Protein AF-A0A5E4K5U8-F1 (afdb_monomer_lite)

pLDDT: mean 72.89, std 12.91, range [40.72, 88.75]

Radius of gyration: 11.53 Å; chains: 1; bounding box: 30×24×27 Å

Structure (mmCIF, N/CA/C/O backbone):
data_AF-A0A5E4K5U8-F1
#
_entry.id   AF-A0A5E4K5U8-F1
#
loop_
_atom_site.group_PDB
_atom_site.id
_atom_site.type_symbol
_atom_site.label_atom_id
_atom_site.label_alt_id
_atom_site.label_comp_id
_atom_site.label_asym_id
_atom_site.label_entity_id
_atom_site.label_seq_id
_atom_site.pdbx_PDB_ins_code
_atom_site.Cartn_x
_atom_site.Cartn_y
_atom_site.Cartn_z
_atom_site.occupancy
_atom_site.B_iso_or_equiv
_atom_site.auth_seq_id
_atom_site.auth_comp_id
_atom_site.auth_asym_id
_atom_site.auth_atom_id
_atom_site.pdbx_PDB_model_num
ATOM 1 N N . MET A 1 1 ? -17.334 12.883 -8.380 1.00 40.72 1 MET A N 1
ATOM 2 C CA . MET A 1 1 ? -17.038 11.441 -8.211 1.00 40.72 1 MET A CA 1
ATOM 3 C C . MET A 1 1 ? -16.619 11.176 -6.762 1.00 40.72 1 MET A C 1
ATOM 5 O O . MET A 1 1 ? -15.507 11.545 -6.417 1.00 40.72 1 MET A O 1
ATOM 9 N N . PRO A 1 2 ? -17.486 10.598 -5.911 1.00 51.53 2 PRO A N 1
ATOM 10 C CA . PRO A 1 2 ? -17.209 10.376 -4.480 1.00 51.53 2 PRO A CA 1
ATOM 11 C C . PRO A 1 2 ? -16.423 9.086 -4.146 1.00 51.53 2 PRO A C 1
ATOM 13 O O . PRO A 1 2 ? -15.827 8.990 -3.078 1.00 51.53 2 PRO A O 1
ATOM 16 N N . ALA A 1 3 ? -16.343 8.110 -5.058 1.00 56.84 3 ALA A N 1
ATOM 17 C CA . ALA A 1 3 ? -15.651 6.840 -4.793 1.00 56.84 3 ALA A CA 1
ATOM 18 C C . ALA A 1 3 ? -14.119 6.993 -4.664 1.00 56.84 3 ALA A C 1
ATOM 20 O O . ALA A 1 3 ? -13.503 6.423 -3.770 1.00 56.84 3 ALA A O 1
ATOM 21 N N . LEU A 1 4 ? -13.499 7.833 -5.505 1.00 59.22 4 LEU A N 1
ATOM 22 C CA . LEU A 1 4 ? -12.056 8.118 -5.454 1.00 59.22 4 LEU A CA 1
ATOM 23 C C . LEU A 1 4 ? -11.630 8.740 -4.116 1.00 59.22 4 LEU A C 1
ATOM 25 O O . LEU A 1 4 ? -10.552 8.433 -3.612 1.00 59.22 4 LEU A O 1
ATOM 29 N N . SER A 1 5 ? -12.477 9.579 -3.509 1.00 67.31 5 SER A N 1
ATOM 30 C CA . SER A 1 5 ? -12.187 10.156 -2.191 1.00 67.31 5 SER A CA 1
ATOM 31 C C . SER A 1 5 ? -12.268 9.132 -1.061 1.00 67.31 5 SER A C 1
ATOM 33 O O . SER A 1 5 ? -11.495 9.224 -0.110 1.00 67.31 5 SER A O 1
ATOM 35 N N . GLU A 1 6 ? -13.159 8.144 -1.162 1.00 75.00 6 GLU A N 1
ATOM 36 C CA . GLU A 1 6 ? -13.313 7.118 -0.131 1.00 75.00 6 GLU A CA 1
ATOM 37 C C . GLU A 1 6 ? -12.154 6.119 -0.143 1.00 75.00 6 GLU A C 1
ATOM 39 O O . GLU A 1 6 ? -11.557 5.862 0.903 1.00 75.00 6 GLU A O 1
ATOM 44 N N . PHE A 1 7 ? -11.748 5.643 -1.320 1.00 74.06 7 PHE A N 1
ATOM 45 C CA . PHE A 1 7 ? -10.589 4.757 -1.429 1.00 74.06 7 PHE A CA 1
ATOM 46 C C . PHE A 1 7 ? -9.280 5.451 -1.045 1.00 74.06 7 PHE A C 1
ATOM 48 O O . PHE A 1 7 ? -8.451 4.854 -0.362 1.00 74.06 7 PHE A O 1
ATOM 55 N N . ASN A 1 8 ? -9.120 6.736 -1.382 1.00 73.56 8 ASN A N 1
ATOM 56 C CA . ASN A 1 8 ? -7.978 7.526 -0.917 1.00 73.56 8 ASN A CA 1
ATOM 57 C C . ASN A 1 8 ? -7.961 7.674 0.610 1.00 73.56 8 ASN A C 1
ATOM 59 O O . ASN A 1 8 ? -6.888 7.648 1.216 1.00 73.56 8 ASN A O 1
ATOM 63 N N . ARG A 1 9 ? -9.132 7.819 1.246 1.00 80.69 9 ARG A N 1
ATOM 64 C CA . ARG A 1 9 ? -9.232 7.837 2.710 1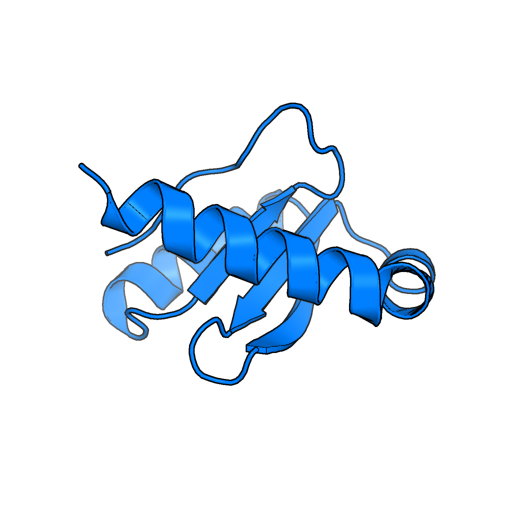.00 80.69 9 ARG A CA 1
ATOM 65 C C . ARG A 1 9 ? -8.788 6.498 3.298 1.00 80.69 9 ARG A C 1
ATOM 67 O O . ARG A 1 9 ? -7.918 6.497 4.162 1.00 80.69 9 ARG A O 1
ATOM 74 N N . ILE A 1 10 ? -9.320 5.384 2.789 1.00 81.81 10 ILE A N 1
ATOM 75 C CA . ILE A 1 10 ? -8.987 4.031 3.266 1.00 81.81 10 ILE A CA 1
ATOM 76 C C . ILE A 1 10 ? -7.491 3.744 3.085 1.00 81.81 10 ILE A C 1
ATOM 78 O O . ILE A 1 10 ? -6.830 3.324 4.029 1.00 81.81 10 ILE A O 1
ATOM 82 N N . ALA A 1 11 ? -6.924 4.033 1.912 1.00 78.62 11 ALA A N 1
ATOM 83 C CA . ALA A 1 11 ? -5.499 3.837 1.649 1.00 78.62 11 ALA A CA 1
ATOM 84 C C . ALA A 1 11 ? -4.614 4.650 2.613 1.00 78.62 11 ALA A C 1
ATOM 86 O O . ALA A 1 11 ? -3.623 4.136 3.131 1.00 78.62 11 ALA A O 1
ATOM 87 N N . ARG A 1 12 ? -4.992 5.901 2.918 1.00 80.88 12 ARG A N 1
ATOM 88 C CA . ARG A 1 12 ? -4.285 6.735 3.907 1.00 80.88 12 ARG A CA 1
ATOM 89 C C . ARG A 1 12 ? -4.414 6.207 5.333 1.00 80.88 12 ARG A C 1
ATOM 91 O O . ARG A 1 12 ? -3.447 6.297 6.085 1.00 80.88 12 ARG A O 1
ATOM 98 N N . GLU A 1 13 ? -5.576 5.686 5.714 1.00 85.94 13 GLU A N 1
ATOM 99 C CA . GLU A 1 13 ? -5.771 5.047 7.020 1.00 85.94 13 GLU A CA 1
ATOM 100 C C . GLU A 1 13 ? -4.868 3.819 7.156 1.00 85.94 13 GLU A C 1
ATOM 102 O O . GLU A 1 13 ? -4.082 3.751 8.098 1.00 85.94 13 GLU A O 1
ATOM 107 N N . VAL A 1 14 ? -4.884 2.917 6.170 1.00 84.81 14 VAL A N 1
ATOM 108 C CA . VAL A 1 14 ? -4.047 1.705 6.161 1.00 84.81 14 VAL A CA 1
ATOM 109 C C . VAL A 1 14 ? -2.559 2.056 6.208 1.00 84.81 14 VAL A C 1
ATOM 111 O O . VAL A 1 14 ? -1.824 1.467 7.002 1.00 84.81 14 VAL A O 1
ATOM 114 N N . TYR A 1 15 ? -2.127 3.047 5.423 1.00 83.81 15 TYR A N 1
ATOM 115 C CA . TYR A 1 15 ? -0.754 3.556 5.445 1.00 83.81 15 TYR A CA 1
ATOM 116 C C . TYR A 1 15 ? -0.352 4.075 6.828 1.00 83.81 15 TYR A C 1
ATOM 118 O O . TYR A 1 15 ? 0.702 3.711 7.339 1.00 83.81 15 TYR A O 1
ATOM 126 N N . ARG A 1 16 ? -1.195 4.899 7.464 1.00 85.25 16 ARG A N 1
ATOM 127 C CA . ARG A 1 16 ? -0.911 5.443 8.802 1.00 85.25 16 ARG A CA 1
ATOM 128 C C . ARG A 1 16 ? -0.839 4.347 9.857 1.00 85.25 16 ARG A C 1
ATOM 130 O O . ARG A 1 16 ? 0.043 4.400 10.708 1.00 85.25 16 ARG A O 1
ATOM 137 N N . THR A 1 17 ? -1.730 3.361 9.791 1.00 88.75 17 THR A N 1
ATOM 138 C CA . THR A 1 17 ? -1.738 2.224 10.720 1.00 88.75 17 THR A CA 1
ATOM 139 C C . THR A 1 17 ? -0.467 1.381 10.609 1.00 88.75 17 THR A C 1
ATOM 141 O O . THR A 1 17 ? 0.034 0.920 11.628 1.00 88.75 17 THR A O 1
ATOM 144 N N . HIS A 1 18 ? 0.083 1.220 9.403 1.00 86.62 18 HIS A N 1
ATOM 145 C CA . HIS A 1 18 ? 1.263 0.382 9.145 1.00 86.62 18 HIS A CA 1
ATOM 146 C C . HIS A 1 18 ? 2.537 1.206 8.898 1.00 86.62 18 HIS A C 1
ATOM 148 O O . HIS A 1 18 ? 3.507 0.697 8.344 1.00 86.62 18 HIS A O 1
ATOM 154 N N . LEU A 1 19 ? 2.556 2.480 9.303 1.00 83.94 19 LEU A N 1
ATOM 155 C CA . LEU A 1 19 ? 3.627 3.420 8.960 1.00 83.94 19 LEU A CA 1
ATOM 156 C C . LEU A 1 19 ? 5.014 2.927 9.393 1.00 83.94 19 LEU A C 1
ATOM 158 O O . LEU A 1 19 ? 5.972 3.029 8.633 1.00 83.94 19 LEU A O 1
ATOM 162 N N . GLU A 1 20 ? 5.121 2.390 10.606 1.00 84.88 20 GLU A N 1
ATOM 163 C CA . GLU A 1 20 ? 6.394 1.901 11.144 1.00 84.88 20 GLU A CA 1
ATOM 164 C C . GLU A 1 20 ? 6.885 0.659 10.389 1.00 84.88 20 GLU A C 1
ATOM 166 O O . GLU A 1 20 ? 8.067 0.559 10.074 1.00 84.88 20 GLU A O 1
ATOM 171 N N . GLU A 1 21 ? 5.979 -0.244 10.004 1.00 83.31 21 GLU A N 1
ATOM 172 C CA . GLU A 1 21 ? 6.306 -1.406 9.168 1.00 83.31 21 GLU A CA 1
ATOM 173 C C . GLU A 1 21 ? 6.766 -0.978 7.768 1.00 83.31 21 GLU A C 1
ATOM 175 O O . GLU A 1 21 ? 7.747 -1.506 7.242 1.00 83.31 21 GLU A O 1
ATOM 180 N N . ILE A 1 22 ? 6.089 0.010 7.181 1.00 83.38 22 ILE A N 1
ATOM 181 C CA . ILE A 1 22 ? 6.417 0.551 5.860 1.00 83.38 22 ILE A CA 1
ATOM 182 C C . ILE A 1 22 ? 7.805 1.193 5.866 1.00 83.38 22 ILE A C 1
ATOM 184 O O . ILE A 1 22 ? 8.574 0.945 4.947 1.00 83.38 22 ILE A O 1
ATOM 188 N N . LYS A 1 23 ? 8.160 1.962 6.905 1.00 80.75 23 LYS A N 1
ATOM 189 C CA . LYS A 1 23 ? 9.481 2.610 7.022 1.00 80.75 23 LYS A CA 1
ATOM 190 C C . LYS A 1 23 ? 10.643 1.621 7.119 1.00 80.75 23 LYS A C 1
ATOM 192 O O . LYS A 1 23 ? 11.754 1.951 6.712 1.00 80.75 23 LYS A O 1
ATOM 197 N N . VAL A 1 24 ? 10.414 0.443 7.703 1.00 83.12 24 VAL A N 1
ATOM 198 C CA . VAL A 1 24 ? 11.440 -0.608 7.815 1.00 83.12 24 VAL A CA 1
ATOM 199 C C . VAL A 1 24 ? 11.681 -1.281 6.461 1.00 83.12 24 VAL A C 1
ATOM 201 O O . VAL A 1 24 ? 12.794 -1.729 6.175 1.00 83.12 24 VAL A O 1
ATOM 204 N N . ARG A 1 25 ? 10.654 -1.337 5.608 1.00 81.69 25 ARG A N 1
ATOM 205 C CA . ARG A 1 25 ? 10.760 -1.869 4.249 1.00 81.69 25 ARG A CA 1
ATOM 206 C C . ARG A 1 25 ? 11.377 -0.809 3.327 1.00 81.69 25 ARG A C 1
ATOM 208 O O . ARG A 1 25 ? 10.996 0.355 3.341 1.00 81.69 25 ARG A O 1
ATOM 215 N N . LYS A 1 26 ? 12.358 -1.204 2.513 1.00 74.81 26 LYS A N 1
ATOM 216 C CA . LYS A 1 26 ? 12.990 -0.304 1.538 1.00 74.81 26 LYS A CA 1
ATOM 217 C C . LYS A 1 26 ? 12.126 -0.227 0.278 1.00 74.81 26 LYS A C 1
ATOM 219 O O . LYS A 1 26 ? 12.043 -1.216 -0.440 1.00 74.81 26 LYS A O 1
ATOM 224 N N . GLY A 1 27 ? 11.529 0.932 0.011 1.00 79.12 27 GLY A N 1
ATOM 225 C CA . GLY A 1 27 ? 10.831 1.213 -1.242 1.00 79.12 27 GLY A CA 1
ATOM 226 C C . GLY A 1 27 ? 10.146 2.577 -1.250 1.00 79.12 27 GLY A C 1
ATOM 227 O O . GLY A 1 27 ? 10.065 3.256 -0.227 1.00 79.12 27 GLY A O 1
ATOM 228 N N . ASP A 1 28 ? 9.656 2.968 -2.422 1.00 79.00 28 ASP A N 1
ATOM 229 C CA . ASP A 1 28 ? 9.042 4.277 -2.677 1.00 79.00 28 ASP A CA 1
ATOM 230 C C . ASP A 1 28 ? 7.512 4.210 -2.782 1.00 79.00 28 ASP A C 1
ATOM 232 O O . ASP A 1 28 ? 6.826 5.234 -2.724 1.00 79.00 28 ASP A O 1
ATOM 236 N N . VAL A 1 29 ? 6.959 3.014 -2.992 1.00 82.56 29 VAL A N 1
ATOM 237 C CA . VAL A 1 29 ? 5.543 2.797 -3.291 1.00 82.56 29 VAL A CA 1
ATOM 238 C C . VAL A 1 29 ? 4.985 1.704 -2.395 1.00 82.56 29 VAL A C 1
ATOM 240 O O . VAL A 1 29 ? 5.495 0.590 -2.358 1.00 82.56 29 VAL A O 1
ATOM 243 N N . VAL A 1 30 ? 3.892 2.012 -1.706 1.00 84.50 30 VAL A N 1
ATOM 244 C CA . VAL A 1 30 ? 3.142 1.073 -0.873 1.00 84.50 30 VAL A CA 1
ATOM 245 C C . VAL A 1 30 ? 2.010 0.474 -1.689 1.00 84.50 30 VAL A C 1
ATOM 247 O O . VAL A 1 30 ? 1.179 1.193 -2.249 1.00 84.50 30 VAL A O 1
ATOM 250 N N . VAL A 1 31 ? 1.960 -0.851 -1.718 1.00 85.75 31 VAL A N 1
ATOM 251 C CA . VAL A 1 31 ? 0.899 -1.628 -2.350 1.00 85.75 31 VAL A CA 1
ATOM 252 C C . VAL A 1 31 ? -0.138 -1.974 -1.292 1.00 85.75 31 VAL A C 1
ATOM 254 O O . VAL A 1 31 ? 0.164 -2.664 -0.317 1.00 85.75 31 VAL A O 1
ATOM 257 N N . ILE A 1 32 ? -1.364 -1.498 -1.478 1.00 84.31 32 ILE A N 1
ATOM 258 C CA . ILE A 1 32 ? -2.459 -1.663 -0.523 1.00 84.31 32 ILE A CA 1
ATOM 259 C C . ILE A 1 32 ? -3.592 -2.442 -1.182 1.00 84.31 32 ILE A C 1
ATOM 261 O O . ILE A 1 32 ? -4.075 -2.072 -2.252 1.00 84.31 32 ILE A O 1
ATOM 265 N N . ASP A 1 33 ? -4.042 -3.494 -0.506 1.00 83.50 33 ASP A N 1
ATOM 266 C CA . ASP A 1 33 ? -5.327 -4.131 -0.779 1.00 83.50 33 ASP A CA 1
ATOM 267 C C . ASP A 1 33 ? -6.400 -3.360 -0.003 1.00 83.50 33 ASP A C 1
ATOM 269 O O . ASP A 1 33 ? -6.434 -3.396 1.232 1.00 83.50 33 ASP A O 1
ATOM 273 N N . ILE A 1 34 ? -7.234 -2.605 -0.718 1.00 78.25 34 ILE A N 1
ATOM 274 C CA . ILE A 1 34 ? -8.279 -1.777 -0.096 1.00 78.25 34 ILE A CA 1
ATOM 275 C C . ILE A 1 34 ? -9.449 -2.595 0.452 1.00 78.25 34 ILE A C 1
ATOM 277 O O . ILE A 1 34 ? -10.079 -2.149 1.410 1.00 78.25 34 ILE A O 1
ATOM 281 N N . ASP A 1 35 ? -9.726 -3.770 -0.116 1.00 80.75 35 ASP A N 1
ATOM 282 C CA . ASP A 1 35 ? -10.825 -4.636 0.318 1.00 80.75 35 ASP A CA 1
ATOM 283 C C . ASP A 1 35 ? -10.455 -5.306 1.647 1.00 80.75 35 ASP A C 1
ATOM 285 O O . ASP A 1 35 ? -11.207 -5.280 2.623 1.00 80.75 35 ASP A O 1
ATOM 289 N N . LYS A 1 36 ? -9.207 -5.779 1.739 1.00 83.31 36 LYS A N 1
ATOM 290 C CA . LYS A 1 36 ? -8.648 -6.370 2.966 1.00 83.31 36 LYS A CA 1
ATOM 291 C C . LYS A 1 36 ? -8.049 -5.352 3.933 1.00 83.31 36 LYS A C 1
ATOM 293 O O . LYS A 1 36 ? -7.610 -5.742 5.014 1.00 83.31 36 LYS A O 1
ATOM 298 N N . LYS A 1 37 ? -7.998 -4.070 3.553 1.00 84.94 37 LYS A N 1
ATOM 299 C CA . LYS A 1 37 ? -7.388 -2.964 4.314 1.00 84.94 37 LYS A CA 1
ATOM 300 C C . LYS A 1 37 ? -5.982 -3.293 4.832 1.00 84.94 37 LYS A C 1
ATOM 302 O O . LYS A 1 37 ? -5.659 -3.046 5.994 1.00 84.94 37 LYS A O 1
ATOM 307 N N . LYS A 1 38 ? -5.145 -3.866 3.967 1.00 85.62 38 LYS A N 1
ATOM 308 C CA . LYS A 1 38 ? -3.828 -4.400 4.337 1.00 85.62 38 LYS A CA 1
ATOM 309 C 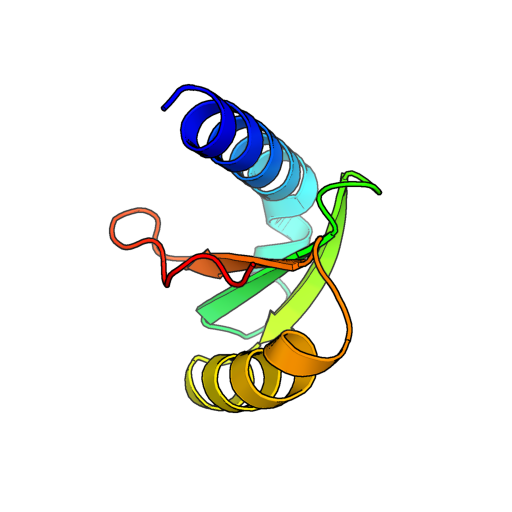C . LYS A 1 38 ? -2.734 -3.897 3.398 1.00 85.62 38 LYS A C 1
ATOM 311 O O . LYS A 1 38 ? -2.945 -3.801 2.191 1.00 85.62 38 LYS A O 1
ATOM 316 N N . VAL A 1 39 ? -1.545 -3.648 3.949 1.00 85.25 39 VAL A N 1
ATOM 317 C CA . VAL A 1 39 ? -0.321 -3.463 3.158 1.00 85.25 39 VAL A CA 1
ATOM 318 C C . VAL A 1 39 ? 0.147 -4.818 2.632 1.00 85.25 39 VAL A C 1
ATOM 320 O O . VAL A 1 39 ? 0.443 -5.735 3.402 1.00 85.25 39 VAL A O 1
ATOM 323 N N . LEU A 1 40 ? 0.186 -4.954 1.312 1.00 85.31 40 LEU A N 1
ATOM 324 C CA . LEU A 1 40 ? 0.710 -6.140 0.644 1.00 85.31 40 LEU A CA 1
ATOM 325 C C . LEU A 1 40 ? 2.231 -6.065 0.557 1.00 85.31 40 LEU A C 1
ATOM 327 O O . LEU A 1 40 ? 2.915 -7.003 0.968 1.00 85.31 40 LEU A O 1
ATOM 331 N N . ASP A 1 41 ? 2.751 -4.940 0.067 1.00 86.38 41 ASP A N 1
ATOM 332 C CA . ASP A 1 41 ? 4.182 -4.775 -0.155 1.00 86.38 41 ASP A CA 1
ATOM 333 C C . ASP A 1 41 ? 4.628 -3.307 -0.174 1.00 86.38 41 ASP A C 1
ATOM 335 O O . ASP A 1 41 ? 3.802 -2.395 -0.251 1.00 86.38 41 ASP A O 1
ATOM 339 N N . VA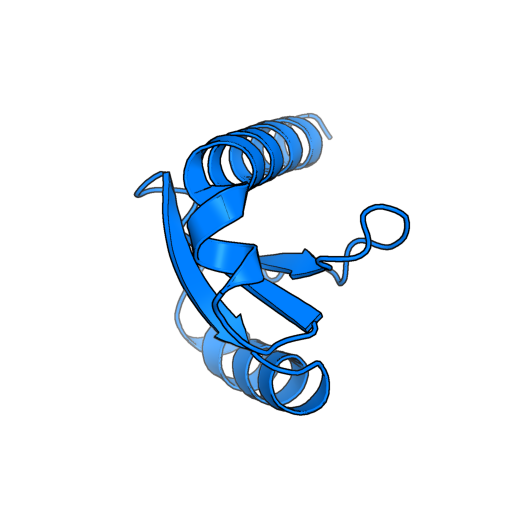L A 1 42 ? 5.941 -3.093 -0.108 1.00 86.81 42 VAL A N 1
ATOM 340 C CA . VAL A 1 42 ? 6.590 -1.793 -0.308 1.00 86.81 42 VAL A CA 1
ATOM 341 C C . VAL A 1 42 ? 7.699 -1.990 -1.333 1.00 86.81 42 VAL A C 1
ATOM 343 O O . VAL A 1 42 ? 8.666 -2.700 -1.076 1.00 86.81 42 VAL A O 1
ATOM 346 N N . ILE A 1 43 ? 7.527 -1.386 -2.503 1.00 86.25 43 ILE A N 1
ATOM 347 C CA . ILE A 1 43 ? 8.331 -1.639 -3.702 1.00 86.25 43 ILE A CA 1
ATOM 348 C C . ILE A 1 43 ? 8.910 -0.335 -4.255 1.00 86.25 43 ILE A C 1
ATOM 350 O O . ILE A 1 43 ? 8.449 0.760 -3.926 1.00 86.25 43 ILE A O 1
ATOM 354 N N . ASN A 1 44 ? 9.925 -0.432 -5.111 1.00 85.56 44 ASN A N 1
ATOM 355 C CA . ASN A 1 44 ? 10.475 0.734 -5.802 1.00 85.56 44 ASN A CA 1
ATOM 356 C C . ASN A 1 44 ? 9.542 1.194 -6.934 1.00 85.56 44 ASN A C 1
ATOM 358 O O . ASN A 1 44 ? 8.661 0.455 -7.382 1.00 85.56 44 ASN A O 1
ATOM 362 N N . LYS A 1 45 ? 9.743 2.418 -7.434 1.00 77.81 45 LYS A N 1
ATOM 363 C CA . LYS A 1 45 ? 8.901 2.981 -8.511 1.00 77.81 45 LYS A CA 1
ATOM 364 C C . LYS A 1 45 ? 8.925 2.154 -9.802 1.00 77.81 45 LYS A C 1
ATOM 366 O O . LYS A 1 45 ? 7.882 2.011 -10.439 1.00 77.81 45 LYS A O 1
ATOM 371 N N . ASP A 1 46 ? 10.074 1.587 -10.163 1.00 80.25 46 ASP A N 1
ATOM 372 C CA . ASP A 1 46 ? 10.221 0.761 -11.372 1.00 80.25 46 ASP A CA 1
ATOM 373 C C . ASP A 1 46 ? 9.433 -0.557 -11.268 1.00 80.25 46 ASP A C 1
ATOM 375 O O . ASP A 1 46 ? 8.739 -0.974 -12.204 1.00 80.25 46 ASP A O 1
ATOM 379 N N . ASP A 1 47 ? 9.456 -1.172 -10.084 1.00 81.44 47 ASP A N 1
ATOM 380 C CA . ASP A 1 47 ? 8.682 -2.376 -9.787 1.00 81.44 47 ASP A CA 1
ATOM 381 C C . ASP A 1 47 ? 7.184 -2.067 -9.742 1.00 81.44 47 ASP A C 1
ATOM 383 O O . ASP A 1 47 ? 6.377 -2.856 -10.233 1.00 81.44 47 ASP A O 1
ATOM 387 N N . ALA A 1 48 ? 6.798 -0.894 -9.227 1.00 78.00 48 ALA A N 1
ATOM 388 C CA . ALA A 1 48 ? 5.407 -0.453 -9.197 1.00 78.00 48 ALA A CA 1
ATOM 389 C C . ALA A 1 48 ? 4.816 -0.287 -10.601 1.00 78.00 48 ALA A C 1
ATOM 391 O O . ALA A 1 48 ? 3.666 -0.664 -10.827 1.00 78.00 48 ALA A O 1
ATOM 392 N N . LEU A 1 49 ? 5.596 0.215 -11.562 1.00 75.69 49 LEU A N 1
ATOM 393 C CA . LEU A 1 49 ? 5.160 0.319 -12.956 1.00 75.69 49 LEU A CA 1
ATOM 394 C C . LEU A 1 49 ? 4.909 -1.066 -13.567 1.00 75.69 49 LEU A C 1
ATOM 396 O O . LEU A 1 49 ? 3.869 -1.300 -14.187 1.00 75.69 49 LEU A O 1
ATOM 400 N N . THR A 1 50 ? 5.833 -1.998 -13.337 1.00 79.44 50 THR A N 1
ATOM 401 C CA . THR A 1 50 ? 5.712 -3.393 -13.790 1.00 79.44 50 THR A CA 1
ATOM 402 C C . THR A 1 50 ? 4.508 -4.082 -13.144 1.00 79.44 50 THR A C 1
ATOM 404 O O . THR A 1 50 ? 3.757 -4.811 -13.799 1.00 79.44 50 THR A O 1
ATOM 407 N N . LEU A 1 51 ? 4.292 -3.823 -11.856 1.00 76.19 51 LEU A N 1
ATOM 408 C CA . LEU A 1 51 ? 3.170 -4.334 -11.088 1.00 76.19 51 LEU A CA 1
ATOM 409 C C . LEU A 1 51 ? 1.839 -3.785 -11.628 1.00 76.19 51 LEU A C 1
ATOM 411 O O . LEU A 1 51 ? 0.923 -4.570 -11.856 1.00 76.19 51 LEU A O 1
ATOM 415 N N . MET A 1 52 ? 1.741 -2.484 -11.925 1.00 72.00 52 MET A N 1
ATOM 416 C CA . MET A 1 52 ? 0.545 -1.888 -12.540 1.00 72.00 52 MET A CA 1
ATOM 417 C C . MET A 1 52 ? 0.195 -2.534 -13.877 1.00 72.00 52 MET A C 1
ATOM 419 O O . MET A 1 52 ? -0.968 -2.853 -14.109 1.00 72.00 52 MET A O 1
ATOM 423 N N . GLN A 1 53 ? 1.186 -2.774 -14.739 1.00 69.19 53 GLN A N 1
ATOM 424 C CA . GLN A 1 53 ? 0.957 -3.417 -16.036 1.00 69.19 53 GLN A CA 1
ATOM 425 C C . GLN A 1 53 ? 0.411 -4.844 -15.888 1.00 69.19 53 GLN A C 1
ATOM 427 O O . GLN A 1 53 ? -0.448 -5.263 -16.662 1.00 69.19 53 GLN A O 1
ATOM 432 N N . ARG A 1 54 ? 0.865 -5.584 -14.868 1.00 69.12 54 ARG A N 1
ATOM 433 C CA . ARG A 1 54 ? 0.376 -6.940 -14.569 1.00 69.12 54 ARG A CA 1
ATOM 434 C C . ARG A 1 54 ? -0.996 -6.934 -13.892 1.00 69.12 54 ARG A C 1
ATOM 436 O O . ARG A 1 54 ? -1.849 -7.754 -14.224 1.00 69.12 54 ARG A O 1
ATOM 443 N N . ILE A 1 55 ? -1.223 -6.010 -12.960 1.00 67.94 55 ILE A N 1
ATOM 444 C CA . ILE A 1 55 ? -2.452 -5.932 -12.161 1.00 67.94 55 ILE A CA 1
ATOM 445 C C . ILE A 1 55 ? -3.624 -5.346 -12.943 1.00 67.94 55 ILE A C 1
ATOM 447 O O . ILE A 1 55 ? -4.754 -5.773 -12.707 1.00 67.94 55 ILE A O 1
ATOM 451 N N . ALA A 1 56 ? -3.373 -4.458 -13.911 1.00 58.50 56 ALA A N 1
ATOM 452 C CA . ALA A 1 56 ? -4.401 -3.953 -14.825 1.00 58.50 56 ALA A CA 1
ATOM 453 C C . ALA A 1 56 ? -5.179 -5.083 -15.534 1.00 58.50 56 ALA A C 1
ATOM 455 O O . ALA A 1 56 ? -6.255 -4.851 -16.071 1.00 58.50 56 ALA A O 1
ATOM 456 N N . SER A 1 57 ? -4.650 -6.312 -15.512 1.00 55.62 57 SER A N 1
ATOM 457 C CA . SER A 1 57 ? -5.298 -7.501 -16.064 1.00 55.62 57 SER A CA 1
ATOM 458 C C . SER A 1 57 ? -5.993 -8.401 -15.023 1.00 55.62 57 SER A C 1
ATOM 460 O O . SER A 1 57 ? -6.714 -9.307 -15.430 1.00 55.62 57 SER A O 1
ATOM 462 N N . LEU A 1 58 ? -5.768 -8.231 -13.707 1.00 54.09 58 LEU A N 1
ATOM 463 C CA . LEU A 1 58 ? -6.082 -9.268 -12.700 1.00 54.09 58 LEU A CA 1
ATOM 464 C C . LEU A 1 58 ? -6.700 -8.800 -11.366 1.00 54.09 58 LEU A C 1
ATOM 466 O O . LEU A 1 58 ? -7.393 -9.608 -10.746 1.00 54.09 58 LEU A O 1
ATOM 470 N N . HIS A 1 59 ? -6.507 -7.559 -10.894 1.00 56.84 59 HIS A N 1
ATOM 471 C CA . HIS A 1 59 ? -7.065 -7.143 -9.590 1.00 56.84 59 HIS A CA 1
ATOM 472 C C . HIS A 1 59 ? -7.629 -5.716 -9.575 1.00 56.84 59 HIS A C 1
ATOM 474 O O . HIS A 1 59 ? -6.886 -4.741 -9.583 1.00 56.84 59 HIS A O 1
ATOM 480 N N . GLN A 1 60 ? -8.952 -5.605 -9.412 1.00 61.75 60 GLN A N 1
ATOM 481 C CA . GLN A 1 60 ? -9.709 -4.340 -9.346 1.00 61.75 60 GLN A CA 1
ATOM 482 C C . GLN A 1 60 ? -9.591 -3.594 -7.996 1.00 61.75 60 GLN A C 1
ATOM 484 O O . GLN A 1 60 ? -10.309 -2.625 -7.747 1.00 61.75 60 GLN A O 1
ATOM 489 N N . HIS A 1 61 ? -8.719 -4.051 -7.088 1.00 68.69 61 HIS A N 1
ATOM 490 C CA . HIS A 1 61 ? -8.684 -3.604 -5.685 1.00 68.69 61 HIS A CA 1
ATOM 491 C C . HIS A 1 61 ? -7.279 -3.261 -5.170 1.00 68.69 61 HIS A C 1
ATOM 493 O O . HIS A 1 61 ? -7.088 -3.119 -3.963 1.00 68.69 61 HIS A O 1
ATOM 499 N N . ILE A 1 62 ? -6.282 -3.137 -6.051 1.00 67.69 62 ILE A N 1
ATOM 500 C CA . ILE A 1 62 ? -4.923 -2.775 -5.633 1.00 67.69 62 ILE A CA 1
ATOM 501 C C . ILE A 1 62 ? -4.712 -1.273 -5.805 1.00 67.69 62 ILE A C 1
ATOM 503 O O . ILE A 1 62 ? -4.886 -0.722 -6.891 1.00 67.69 62 ILE A O 1
ATOM 507 N N . TYR A 1 63 ? -4.319 -0.620 -4.712 1.00 72.50 63 TYR A N 1
ATOM 508 C CA . TYR A 1 63 ? -3.990 0.799 -4.661 1.00 72.50 63 TYR A CA 1
ATOM 509 C C . TYR A 1 63 ? -2.499 0.990 -4.438 1.00 72.50 63 TYR A C 1
ATOM 511 O O . TYR A 1 63 ? -1.899 0.347 -3.578 1.00 72.50 63 TYR A O 1
ATOM 519 N N . LEU A 1 64 ? -1.918 1.918 -5.193 1.00 72.50 64 LEU A N 1
ATOM 520 C CA . LEU A 1 64 ? -0.528 2.314 -5.045 1.00 72.50 64 LEU A CA 1
ATOM 521 C C . LEU A 1 64 ? -0.466 3.692 -4.402 1.00 72.50 64 LEU A C 1
ATOM 523 O O . LEU A 1 64 ? -0.929 4.687 -4.966 1.00 72.50 64 LEU A O 1
ATOM 527 N N . LEU A 1 65 ? 0.107 3.740 -3.205 1.00 71.44 65 LEU A N 1
ATOM 528 C CA . LEU A 1 65 ? 0.352 4.978 -2.487 1.00 71.44 65 LEU A CA 1
ATOM 529 C C . LEU A 1 65 ? 1.847 5.271 -2.536 1.00 71.44 65 LEU A C 1
ATOM 531 O O . LEU A 1 65 ? 2.656 4.480 -2.064 1.00 71.44 65 LEU A O 1
ATOM 535 N N . ASN A 1 66 ? 2.220 6.414 -3.099 1.00 70.94 66 ASN A N 1
ATOM 536 C CA . ASN A 1 66 ? 3.587 6.894 -2.978 1.00 70.94 66 ASN A CA 1
ATOM 537 C C . ASN A 1 66 ? 3.865 7.191 -1.496 1.00 70.94 66 ASN A C 1
ATOM 539 O O . ASN A 1 66 ? 3.036 7.817 -0.828 1.00 70.94 66 ASN A O 1
ATOM 543 N N . VAL A 1 67 ? 5.002 6.716 -0.987 1.00 62.97 67 VAL A N 1
ATOM 544 C CA . VAL A 1 67 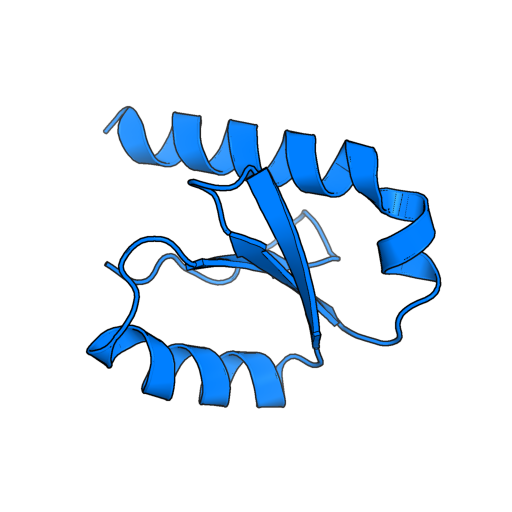? 5.448 6.995 0.389 1.00 62.97 67 VAL A CA 1
ATOM 545 C C . VAL A 1 67 ? 5.659 8.504 0.572 1.00 62.97 67 VAL A C 1
ATOM 547 O O . VAL A 1 67 ? 5.482 9.021 1.674 1.00 62.97 67 VAL A O 1
ATOM 550 N N . ASP A 1 68 ? 5.944 9.214 -0.527 1.00 62.38 68 ASP A N 1
ATOM 551 C CA . ASP A 1 68 ? 5.897 10.670 -0.612 1.00 62.38 68 ASP A CA 1
ATOM 552 C C . ASP A 1 68 ? 4.452 11.156 -0.911 1.00 62.38 68 ASP A C 1
ATOM 554 O O . ASP A 1 68 ? 3.948 10.995 -2.035 1.00 62.38 68 ASP A O 1
ATOM 558 N N . PRO A 1 69 ? 3.739 11.709 0.091 1.00 51.22 69 PRO A N 1
ATOM 559 C CA . PRO A 1 69 ? 2.293 11.931 0.051 1.00 51.22 69 PRO A CA 1
ATOM 560 C C . PRO A 1 69 ? 1.842 13.061 -0.885 1.00 51.22 69 PRO A C 1
ATOM 562 O O . PRO A 1 69 ? 0.633 13.211 -1.095 1.00 51.22 69 PRO A O 1
ATOM 565 N N . ASP A 1 70 ? 2.769 13.828 -1.463 1.00 52.69 70 ASP A N 1
ATOM 566 C CA . ASP A 1 70 ? 2.446 14.947 -2.354 1.00 52.69 70 ASP A CA 1
ATOM 567 C C . ASP A 1 70 ? 2.136 14.519 -3.801 1.00 52.69 70 ASP A C 1
ATOM 569 O O . ASP A 1 70 ? 1.705 15.346 -4.610 1.00 52.69 70 ASP A O 1
ATOM 573 N N . LYS A 1 71 ? 2.310 13.234 -4.164 1.00 52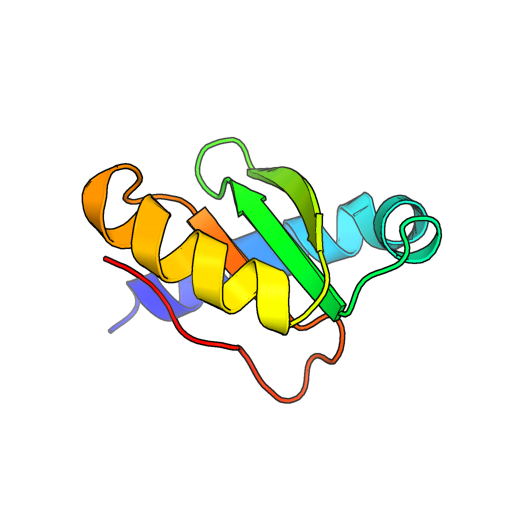.47 71 LYS A N 1
ATOM 574 C CA . LYS A 1 71 ? 2.043 12.737 -5.532 1.00 52.47 71 LYS A CA 1
ATOM 575 C C . LYS A 1 71 ? 1.471 11.309 -5.557 1.00 52.47 71 LYS A C 1
ATOM 577 O O . LYS A 1 71 ? 2.251 10.357 -5.640 1.00 52.47 71 LYS A O 1
ATOM 582 N N . PRO A 1 72 ? 0.134 11.118 -5.530 1.00 49.31 72 PRO A N 1
ATOM 583 C CA . PRO A 1 72 ? -0.464 9.803 -5.765 1.00 49.31 72 PRO A CA 1
ATOM 584 C C . PRO A 1 72 ? -0.188 9.323 -7.202 1.00 49.31 72 PRO A C 1
ATOM 586 O O . PRO A 1 72 ? -0.323 10.086 -8.156 1.00 49.31 72 PRO A O 1
ATOM 589 N N . LEU A 1 73 ? 0.196 8.051 -7.347 1.00 55.03 73 LEU A N 1
ATOM 590 C CA . LEU A 1 73 ? 0.773 7.465 -8.567 1.00 55.03 73 LEU A CA 1
ATOM 591 C C . LEU A 1 73 ? -0.238 6.735 -9.477 1.00 55.03 73 LEU A C 1
ATOM 593 O O . LEU A 1 73 ? 0.175 5.911 -10.277 1.00 55.03 73 LEU A O 1
ATOM 597 N N . VAL A 1 74 ? -1.521 7.121 -9.458 1.00 55.41 74 VAL A N 1
ATOM 598 C CA . VAL A 1 74 ? -2.607 6.619 -10.344 1.00 55.41 74 VAL A CA 1
ATOM 599 C C . VAL A 1 74 ? -3.369 5.384 -9.811 1.00 55.41 74 VAL A C 1
ATOM 601 O O . VAL A 1 74 ? -2.843 4.552 -9.079 1.00 55.41 74 VAL A O 1
ATOM 604 N N . TRP A 1 75 ? -4.664 5.317 -10.157 1.00 45.12 75 TRP A N 1
ATOM 605 C CA . TRP A 1 75 ? -5.628 4.243 -9.876 1.00 45.12 75 TRP A CA 1
ATOM 606 C C . TRP A 1 75 ? -5.781 3.341 -11.11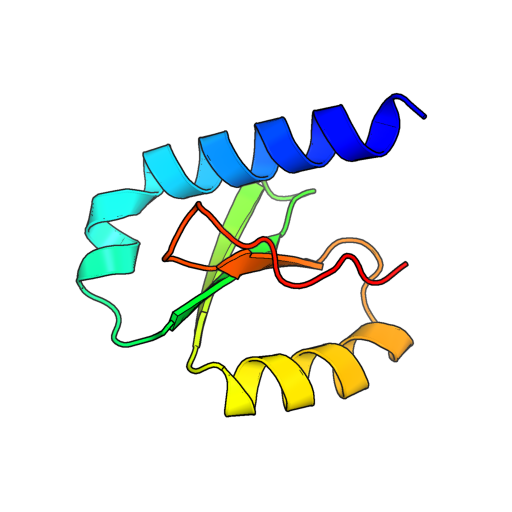3 1.00 45.12 75 TRP A C 1
ATOM 608 O O . TRP A 1 75 ? -6.023 3.861 -12.203 1.00 45.12 75 TRP A O 1
ATOM 618 N N . ALA A 1 76 ? -5.665 2.017 -10.957 1.00 45.31 76 ALA A N 1
ATOM 619 C CA . ALA A 1 76 ? -6.013 1.040 -11.994 1.00 45.31 76 ALA A CA 1
ATOM 620 C C . ALA A 1 76 ? -7.422 0.485 -11.720 1.00 45.31 76 ALA A C 1
ATOM 622 O O . ALA A 1 76 ? -7.739 0.142 -10.580 1.00 45.31 76 ALA A O 1
ATOM 623 N N . ARG A 1 77 ? -8.269 0.463 -12.754 1.00 44.31 77 ARG A N 1
ATOM 624 C CA . ARG A 1 77 ? -9.678 0.053 -12.701 1.00 44.31 77 ARG A CA 1
ATOM 625 C C . ARG A 1 77 ? -9.864 -1.320 -13.326 1.00 44.31 77 ARG A C 1
ATOM 627 O O . ARG A 1 77 ? -9.204 -1.553 -14.360 1.00 44.31 77 ARG A O 1
#

Secondary structure (DSSP, 8-state):
--HHHHHHHHHHHHHHHTHHHHHHS--SEEEEETTTTEEEEEE-HHHHHHHHHHHTTT-TTEEEEESSTT----B--

Sequence (77 aa):
MPALSEFNRIAREVYRTHLEEIKVRKGDVVVIDIDKKKVLDVINKDDALTLMQRIASLHQHIYLLNVDPDKPLVWAR

Foldseek 3Di:
DCPVVVLVVLLVVLCVVCVVVQVVADEFKWKAQSVVSHTPDHHYPVVVVVVLVVVLVPDQGIAIAGPPNPDGDDHRD